Protein AF-A0A5K0VCK0-F1 (afdb_monomer_lite)

Organism: NCBI:txid210225

Structure (mmCIF, N/CA/C/O backbone):
data_AF-A0A5K0VCK0-F1
#
_entry.id   AF-A0A5K0VCK0-F1
#
loop_
_atom_site.group_PDB
_atom_site.id
_atom_site.type_symbol
_atom_site.label_atom_id
_atom_site.label_alt_id
_atom_site.label_comp_id
_atom_site.label_asym_id
_atom_site.label_entity_id
_atom_site.label_seq_id
_atom_site.pdbx_PDB_ins_code
_atom_site.Cartn_x
_atom_site.Cartn_y
_atom_site.Cartn_z
_atom_site.occupancy
_atom_site.B_iso_or_equiv
_atom_site.auth_seq_id
_atom_site.auth_comp_id
_atom_site.auth_asym_id
_atom_site.auth_atom_id
_atom_site.pdbx_PDB_model_num
ATOM 1 N N . GLY A 1 1 ? -3.855 19.695 -3.232 1.00 53.31 1 GLY A N 1
ATOM 2 C CA . GLY A 1 1 ? -4.162 18.395 -2.597 1.00 53.31 1 GLY A CA 1
ATOM 3 C C . GLY A 1 1 ? -4.472 18.592 -1.127 1.00 53.31 1 GLY A C 1
ATOM 4 O O . GLY A 1 1 ? -4.096 19.605 -0.557 1.00 53.31 1 GLY A O 1
ATOM 5 N N . MET A 1 2 ? -5.214 17.674 -0.514 1.00 53.69 2 MET A N 1
ATOM 6 C CA . MET A 1 2 ? -5.664 17.764 0.888 1.00 53.69 2 MET A CA 1
ATOM 7 C C . MET A 1 2 ? -4.501 17.505 1.872 1.00 53.69 2 MET A C 1
ATOM 9 O O . MET A 1 2 ? -4.470 16.489 2.569 1.00 53.69 2 MET A O 1
ATOM 13 N N . HIS A 1 3 ? -3.468 18.349 1.797 1.00 58.41 3 HIS A N 1
ATOM 14 C CA . HIS A 1 3 ? -2.076 18.049 2.127 1.00 58.41 3 HIS A CA 1
ATOM 15 C C . HIS A 1 3 ? -1.772 18.148 3.628 1.00 58.41 3 HIS A C 1
ATOM 17 O O . HIS A 1 3 ? -1.544 19.231 4.152 1.00 58.41 3 HIS A O 1
ATOM 23 N N . GLY A 1 4 ? -1.685 17.001 4.298 1.00 66.81 4 GLY A N 1
ATOM 24 C CA . GLY A 1 4 ? -1.017 16.881 5.598 1.00 66.81 4 GLY A CA 1
ATOM 25 C C . GLY A 1 4 ? -1.279 15.535 6.260 1.00 66.81 4 GLY A C 1
ATOM 26 O O . GLY A 1 4 ? -0.357 14.874 6.734 1.00 66.81 4 GLY A O 1
ATOM 27 N N . LEU A 1 5 ? -2.532 15.086 6.208 1.00 79.75 5 LEU A N 1
ATOM 28 C CA . LEU A 1 5 ? -2.945 13.831 6.827 1.00 79.75 5 LEU A CA 1
ATOM 29 C C . LEU A 1 5 ? -2.313 12.626 6.120 1.00 79.75 5 LEU A C 1
ATOM 31 O O . LEU A 1 5 ? -2.296 12.531 4.890 1.00 79.75 5 LEU A O 1
ATOM 35 N N . GLY A 1 6 ? -1.744 11.736 6.932 1.00 86.94 6 GLY A N 1
ATOM 36 C CA . GLY A 1 6 ? -1.028 10.535 6.507 1.00 86.94 6 GLY A CA 1
ATOM 37 C C . GLY A 1 6 ? 0.424 10.740 6.069 1.00 86.94 6 GLY A C 1
ATOM 38 O O . GLY A 1 6 ? 1.163 9.760 5.982 1.00 86.94 6 GLY A O 1
ATOM 39 N N . GLY A 1 7 ? 0.881 11.971 5.812 1.00 90.94 7 GLY A N 1
ATOM 40 C CA . GLY A 1 7 ? 2.262 12.240 5.391 1.00 90.94 7 GLY A CA 1
ATOM 41 C C . GLY A 1 7 ? 2.690 11.396 4.178 1.00 90.94 7 GLY A C 1
ATOM 42 O O . GLY A 1 7 ? 2.225 11.614 3.059 1.00 90.94 7 GLY A O 1
ATOM 43 N N . ARG A 1 8 ? 3.566 10.405 4.403 1.00 93.56 8 ARG A N 1
ATOM 44 C CA . ARG A 1 8 ? 4.073 9.474 3.370 1.00 93.56 8 ARG A CA 1
ATOM 45 C C . ARG A 1 8 ? 3.081 8.373 2.956 1.00 93.56 8 ARG A C 1
ATOM 47 O O . ARG A 1 8 ? 3.368 7.637 2.021 1.00 93.56 8 ARG A O 1
ATOM 54 N N . LEU A 1 9 ? 1.912 8.297 3.591 1.00 93.88 9 LEU A N 1
ATOM 55 C CA . LEU A 1 9 ? 0.775 7.466 3.166 1.00 93.88 9 LEU A CA 1
ATOM 56 C C . LEU A 1 9 ? -0.191 8.222 2.233 1.00 93.88 9 LEU A C 1
ATOM 58 O O . LEU A 1 9 ? -1.307 7.779 1.990 1.00 93.88 9 LEU A O 1
ATOM 62 N N . GLY A 1 10 ? 0.186 9.401 1.732 1.00 91.75 10 GLY A N 1
ATOM 63 C CA . GLY A 1 10 ? -0.678 10.178 0.849 1.00 91.75 10 GLY A CA 1
ATOM 64 C C . GLY A 1 10 ? -0.807 9.583 -0.558 1.00 91.75 10 GLY A C 1
ATOM 65 O O . GLY A 1 10 ? 0.167 9.558 -1.312 1.00 91.75 10 GLY A O 1
ATOM 66 N N . THR A 1 11 ? -2.034 9.247 -0.948 1.00 92.00 11 THR A N 1
ATOM 67 C CA . THR A 1 11 ? -2.423 8.907 -2.325 1.00 92.00 11 THR A CA 1
ATOM 68 C C . THR A 1 11 ? -2.545 10.167 -3.185 1.00 92.00 11 THR A C 1
ATOM 70 O O . THR A 1 11 ? -2.967 11.230 -2.711 1.00 92.00 11 THR A O 1
ATOM 73 N N . ARG A 1 12 ? -2.118 10.085 -4.446 1.00 89.44 12 ARG A N 1
ATOM 74 C CA . ARG A 1 12 ? -2.238 11.158 -5.440 1.00 89.44 12 ARG A CA 1
ATOM 75 C C . ARG A 1 12 ? -3.223 10.744 -6.524 1.00 89.44 12 ARG A C 1
ATOM 77 O O . ARG A 1 12 ? -3.183 9.608 -6.982 1.00 89.44 12 ARG A O 1
ATOM 84 N N . THR A 1 13 ? -4.038 11.700 -6.946 1.00 88.75 13 THR A N 1
ATOM 85 C CA . THR A 1 13 ? -4.972 11.577 -8.066 1.00 88.75 13 THR A CA 1
ATOM 86 C C . THR A 1 13 ? -4.642 12.675 -9.068 1.00 88.75 13 THR A C 1
ATOM 88 O O . THR A 1 13 ? -4.319 13.793 -8.661 1.00 88.75 13 THR A O 1
ATOM 91 N N . ILE A 1 14 ? -4.657 12.355 -10.359 1.00 87.19 14 ILE A N 1
ATOM 92 C CA . ILE A 1 14 ? -4.501 13.346 -11.429 1.00 87.19 14 ILE A CA 1
ATOM 93 C C . ILE A 1 14 ? -5.897 13.691 -11.926 1.00 87.19 14 ILE A C 1
ATOM 95 O O . ILE A 1 14 ? -6.483 12.894 -12.623 1.00 87.19 14 ILE A O 1
ATOM 99 N N . ASP A 1 15 ? -6.446 14.862 -11.620 1.00 82.56 15 ASP A N 1
ATOM 100 C CA . ASP A 1 15 ? -7.870 15.131 -11.904 1.00 82.56 15 ASP A CA 1
ATOM 101 C C . ASP A 1 15 ? -8.255 15.031 -13.396 1.00 82.56 15 ASP A C 1
ATOM 103 O O . ASP A 1 15 ? -9.398 14.729 -13.731 1.00 82.56 15 ASP A O 1
ATOM 107 N N . SER A 1 16 ? -7.304 15.249 -14.310 1.00 88.19 16 SER A N 1
ATOM 108 C CA . SER A 1 16 ? -7.529 15.167 -15.758 1.00 88.19 16 SER A CA 1
ATOM 109 C C . SER A 1 16 ? -7.543 13.741 -16.327 1.00 88.19 16 SER A C 1
ATOM 111 O O . SER A 1 16 ? -7.879 13.569 -17.498 1.00 88.19 16 SER A O 1
ATOM 113 N N . GLN A 1 17 ? -7.166 12.721 -15.547 1.00 84.50 17 GLN A N 1
ATOM 114 C CA . GLN A 1 17 ? -7.112 11.316 -15.971 1.00 84.50 17 GLN A CA 1
ATOM 115 C C . GLN A 1 17 ? -7.527 10.400 -14.810 1.00 84.50 17 GLN A C 1
ATOM 117 O O . GLN A 1 17 ? -7.260 10.713 -13.663 1.00 84.50 17 GLN A O 1
ATOM 122 N N . PRO A 1 18 ? -8.112 9.214 -15.022 1.00 85.75 18 PRO A N 1
ATOM 123 C CA . PRO A 1 18 ? -8.461 8.317 -13.914 1.00 85.75 18 PRO A CA 1
ATOM 124 C C . PRO A 1 18 ? -7.224 7.593 -13.331 1.00 85.75 18 PRO A C 1
ATOM 126 O O . PRO A 1 18 ? -7.234 6.380 -13.140 1.00 85.75 18 PRO A O 1
ATOM 129 N N . LEU A 1 19 ? -6.129 8.318 -13.081 1.00 88.50 19 LEU A N 1
ATOM 130 C CA . LEU A 1 19 ? -4.879 7.805 -12.536 1.00 88.50 19 LEU A CA 1
ATOM 131 C C . LEU A 1 19 ? -4.782 8.114 -11.045 1.00 88.50 19 LEU A C 1
ATOM 133 O O . LEU A 1 19 ? -4.876 9.269 -10.620 1.00 88.50 19 LEU A O 1
ATOM 137 N N . VAL A 1 20 ? -4.534 7.062 -10.270 1.00 89.50 20 VAL A N 1
ATOM 138 C CA . VAL A 1 20 ? -4.364 7.105 -8.818 1.00 89.50 20 VAL A CA 1
ATOM 139 C C . VAL A 1 20 ? -3.093 6.345 -8.458 1.00 89.50 20 VAL A C 1
ATOM 141 O O . VAL A 1 20 ? -2.885 5.234 -8.943 1.00 89.50 20 VAL A O 1
ATOM 144 N N . PHE A 1 21 ? -2.228 6.934 -7.634 1.00 90.31 21 PHE A N 1
ATOM 145 C CA . PHE A 1 21 ? -0.962 6.308 -7.255 1.00 90.31 21 PHE A CA 1
ATOM 146 C C . PHE A 1 21 ? -0.471 6.707 -5.861 1.00 90.31 21 PHE A C 1
ATOM 148 O O . PHE A 1 21 ? -0.565 7.861 -5.429 1.00 90.31 21 PHE A O 1
ATOM 155 N N . ASP A 1 22 ? 0.137 5.736 -5.181 1.00 93.75 22 ASP A N 1
ATOM 156 C CA . ASP A 1 22 ? 0.864 5.914 -3.927 1.00 93.75 22 ASP A CA 1
ATOM 157 C C . ASP A 1 22 ? 2.363 6.037 -4.223 1.00 93.75 22 ASP A C 1
ATOM 159 O O . ASP A 1 22 ? 3.074 5.057 -4.428 1.00 93.75 22 ASP A O 1
ATOM 163 N N . HIS A 1 23 ? 2.843 7.277 -4.299 1.00 90.44 23 HIS A N 1
ATOM 164 C CA . HIS A 1 23 ? 4.215 7.587 -4.722 1.00 90.44 23 HIS A CA 1
ATOM 165 C C . HIS A 1 23 ? 5.280 7.434 -3.625 1.00 90.44 23 HIS A C 1
ATOM 167 O O . HIS A 1 23 ? 6.464 7.392 -3.942 1.00 90.44 23 HIS A O 1
ATOM 173 N N . ALA A 1 24 ? 4.884 7.416 -2.349 1.00 93.00 24 ALA A N 1
ATOM 174 C CA . ALA A 1 24 ? 5.813 7.368 -1.222 1.00 93.00 24 ALA A CA 1
ATOM 175 C C . ALA A 1 24 ? 5.853 5.964 -0.602 1.00 93.00 24 ALA A C 1
ATOM 177 O O . ALA A 1 24 ? 6.739 5.177 -0.921 1.00 93.00 24 ALA A O 1
ATOM 178 N N . ALA A 1 25 ? 4.895 5.617 0.259 1.00 95.06 25 ALA A N 1
ATOM 179 C CA . ALA A 1 25 ? 4.757 4.247 0.743 1.00 95.06 25 ALA A CA 1
ATOM 180 C C . ALA A 1 25 ? 4.020 3.390 -0.297 1.00 95.06 25 ALA A C 1
ATOM 182 O O . ALA A 1 25 ? 2.800 3.457 -0.407 1.00 95.06 25 ALA A O 1
ATOM 183 N N . GLN A 1 26 ? 4.763 2.595 -1.068 1.00 93.69 26 GLN A N 1
ATOM 184 C CA . GLN A 1 26 ? 4.183 1.751 -2.122 1.00 93.69 26 GLN A CA 1
ATOM 185 C C . GLN A 1 26 ? 3.507 0.490 -1.563 1.00 93.69 26 GLN A C 1
ATOM 187 O O . GLN A 1 26 ? 2.509 0.025 -2.101 1.00 93.69 26 GLN A O 1
ATOM 192 N N . PHE A 1 27 ? 4.056 -0.058 -0.480 1.00 96.06 27 PHE A N 1
ATOM 193 C CA . PHE A 1 27 ? 3.507 -1.157 0.310 1.00 96.06 27 PHE A CA 1
ATOM 194 C C . PHE A 1 27 ? 4.135 -1.116 1.708 1.00 96.06 27 PHE A C 1
ATOM 196 O O . PHE A 1 27 ? 5.092 -0.374 1.948 1.00 96.06 27 PHE A O 1
ATOM 203 N N . PHE A 1 28 ? 3.638 -1.941 2.623 1.00 97.06 28 PHE A N 1
ATOM 204 C CA . PHE A 1 28 ? 4.289 -2.188 3.909 1.00 97.06 28 PHE A CA 1
ATOM 205 C C . PHE A 1 28 ? 4.226 -3.671 4.290 1.00 97.06 28 PHE A C 1
ATOM 207 O O . PHE A 1 28 ? 3.486 -4.452 3.698 1.00 97.06 28 PHE A O 1
ATOM 214 N N . THR A 1 29 ? 5.023 -4.065 5.278 1.00 97.06 29 THR A N 1
ATOM 215 C CA . THR A 1 29 ? 5.082 -5.430 5.823 1.00 97.06 29 THR A CA 1
ATOM 216 C C . THR A 1 29 ? 4.811 -5.392 7.324 1.00 97.06 29 THR A C 1
ATOM 218 O O . THR A 1 29 ? 5.101 -4.381 7.963 1.00 97.06 29 T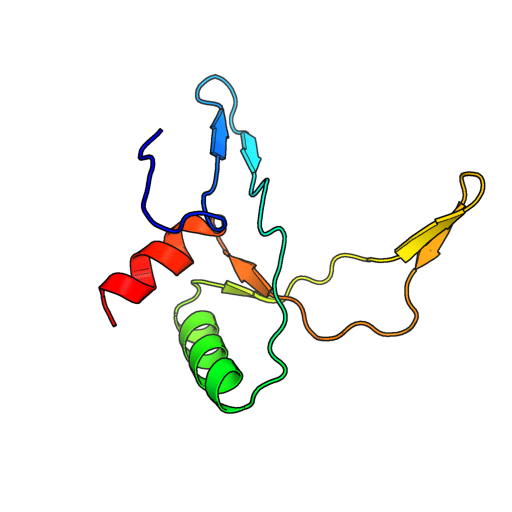HR A O 1
ATOM 221 N N . ALA A 1 30 ? 4.327 -6.489 7.907 1.00 97.38 30 ALA A N 1
ATOM 222 C CA . ALA A 1 30 ? 4.044 -6.576 9.342 1.00 97.38 30 ALA A CA 1
ATOM 223 C C . ALA A 1 30 ? 4.826 -7.719 10.008 1.00 97.38 30 ALA A C 1
ATOM 225 O O . ALA A 1 30 ? 4.416 -8.883 9.967 1.00 97.38 30 ALA A O 1
ATOM 226 N N . SER A 1 31 ? 5.971 -7.391 10.609 1.00 96.56 31 SER A N 1
ATOM 227 C CA . SER A 1 31 ? 6.822 -8.343 11.340 1.00 96.56 31 SER A CA 1
ATOM 228 C C . SER A 1 31 ? 6.578 -8.343 12.852 1.00 96.56 31 SER A C 1
ATOM 230 O O . SER A 1 31 ? 6.694 -9.398 13.469 1.00 96.56 31 SER A O 1
ATOM 232 N N . ASP A 1 32 ? 6.220 -7.197 13.441 1.00 98.06 32 ASP A N 1
ATOM 233 C CA . ASP A 1 32 ? 5.880 -7.087 14.865 1.00 98.06 32 ASP A CA 1
ATOM 234 C C . ASP A 1 32 ? 4.474 -7.667 15.127 1.00 98.06 32 ASP A C 1
ATOM 236 O O . ASP A 1 32 ? 3.528 -7.253 14.447 1.00 98.06 32 ASP A O 1
ATOM 240 N N . PRO A 1 33 ? 4.304 -8.592 16.093 1.00 97.25 33 PRO A N 1
ATOM 241 C CA . PRO A 1 33 ? 3.003 -9.193 16.392 1.00 97.25 33 PRO A CA 1
ATOM 242 C C . PRO A 1 33 ? 1.914 -8.176 16.750 1.00 97.25 33 PRO A C 1
ATOM 244 O O . PRO A 1 33 ? 0.790 -8.305 16.279 1.00 97.25 33 PRO A O 1
ATOM 247 N N . ARG A 1 34 ? 2.252 -7.115 17.495 1.00 97.75 34 ARG A N 1
ATOM 248 C CA . ARG A 1 34 ? 1.291 -6.075 17.903 1.00 97.75 34 ARG A CA 1
ATOM 249 C C . ARG A 1 34 ? 0.818 -5.265 16.702 1.00 97.75 34 ARG A C 1
ATOM 251 O O . ARG A 1 34 ? -0.331 -4.852 16.628 1.00 97.75 34 ARG A O 1
ATOM 258 N N . PHE A 1 35 ? 1.711 -5.029 15.739 1.00 97.19 35 PHE A N 1
ATOM 259 C CA . PHE A 1 35 ? 1.333 -4.364 14.495 1.00 97.19 35 PHE A CA 1
ATOM 260 C C . PHE A 1 35 ? 0.508 -5.286 13.593 1.00 97.19 35 PHE A C 1
ATOM 262 O O . PHE A 1 35 ? -0.380 -4.810 12.895 1.00 97.19 35 PHE A O 1
ATOM 269 N N . ARG A 1 36 ? 0.761 -6.600 13.626 1.00 97.69 36 ARG A N 1
ATOM 270 C CA . ARG A 1 36 ? -0.033 -7.576 12.874 1.00 97.69 36 ARG A CA 1
ATOM 271 C C . ARG A 1 36 ? -1.491 -7.597 13.329 1.00 97.69 36 ARG A C 1
ATOM 273 O O . ARG A 1 36 ? -2.353 -7.555 12.467 1.00 97.69 36 ARG A O 1
ATOM 280 N N . GLU A 1 37 ? -1.757 -7.517 14.631 1.00 97.62 37 GLU A N 1
ATOM 281 C CA . GLU A 1 37 ? -3.128 -7.400 15.159 1.00 97.62 37 GLU A CA 1
ATOM 282 C C . GLU A 1 37 ? -3.876 -6.179 14.587 1.00 97.62 37 GLU A C 1
ATOM 284 O O . GLU A 1 37 ? -5.049 -6.271 14.223 1.00 97.62 37 GLU A O 1
ATOM 289 N N . LEU A 1 38 ? -3.194 -5.036 14.435 1.00 97.19 38 LEU A N 1
ATOM 290 C CA . LEU A 1 38 ? -3.782 -3.858 13.783 1.00 97.19 38 LEU A CA 1
ATOM 291 C C . LEU A 1 38 ? -4.064 -4.111 12.299 1.00 97.19 38 LEU A C 1
ATOM 293 O O . LEU A 1 38 ? -5.117 -3.720 11.795 1.00 97.19 38 LEU A O 1
ATOM 297 N N . VAL A 1 39 ? -3.130 -4.765 11.604 1.00 97.88 39 VAL A N 1
ATOM 298 C CA . VAL A 1 39 ? -3.273 -5.112 10.185 1.00 97.88 39 VAL A CA 1
ATOM 299 C C . VAL A 1 39 ? -4.431 -6.074 9.965 1.00 97.88 39 VAL A C 1
ATOM 301 O O . VAL A 1 39 ? -5.196 -5.855 9.032 1.00 97.88 39 VAL A O 1
ATOM 304 N N . ASP A 1 40 ? -4.610 -7.065 10.834 1.00 97.81 40 ASP A N 1
ATOM 305 C CA . ASP A 1 40 ? -5.729 -8.007 10.777 1.00 97.81 40 ASP A CA 1
ATOM 306 C C . ASP A 1 40 ? -7.065 -7.254 10.877 1.00 97.81 40 ASP A C 1
ATOM 308 O O . ASP A 1 40 ? -7.930 -7.396 10.011 1.00 97.81 40 ASP A O 1
ATOM 312 N N . GLY A 1 41 ? -7.186 -6.319 11.826 1.00 97.31 41 GLY A N 1
ATOM 313 C CA . GLY A 1 41 ? -8.362 -5.449 11.921 1.00 97.31 41 GLY A CA 1
ATOM 314 C C . GLY A 1 41 ? -8.569 -4.544 10.695 1.00 97.31 41 GLY A C 1
ATOM 315 O O . GLY A 1 41 ? -9.703 -4.225 10.330 1.00 97.31 41 GLY A O 1
ATOM 316 N N . TRP A 1 42 ? -7.498 -4.112 10.022 1.00 98.00 42 TRP A N 1
ATOM 317 C CA . TRP A 1 42 ? -7.599 -3.346 8.774 1.00 98.00 42 TRP A CA 1
ATOM 318 C C . TRP A 1 42 ? -7.967 -4.212 7.564 1.00 98.00 42 TRP A C 1
ATOM 320 O O . TRP A 1 42 ? -8.655 -3.715 6.669 1.00 98.00 42 TRP A O 1
ATOM 330 N N . LEU A 1 43 ? -7.538 -5.476 7.530 1.00 98.19 43 LEU A N 1
ATOM 331 C CA . LEU A 1 43 ? -7.922 -6.458 6.513 1.00 98.19 43 LEU A CA 1
ATOM 332 C C . LEU A 1 43 ? -9.418 -6.767 6.612 1.00 98.19 43 LEU A C 1
ATOM 334 O O . LEU A 1 43 ? -10.124 -6.681 5.609 1.00 98.19 43 LEU A O 1
ATOM 338 N N . GLU A 1 44 ? -9.922 -7.028 7.821 1.00 97.75 44 GLU A N 1
ATOM 339 C CA . GLU A 1 44 ? -11.352 -7.261 8.075 1.00 97.75 44 GLU A CA 1
ATOM 340 C C . GLU A 1 44 ? -12.216 -6.077 7.621 1.00 97.75 44 GLU A C 1
ATOM 342 O O . GLU A 1 44 ? -13.262 -6.252 6.995 1.00 97.75 44 GLU A O 1
ATOM 347 N N . LYS A 1 45 ? -11.744 -4.850 7.865 1.00 97.00 45 LYS A N 1
ATOM 348 C CA . LYS A 1 45 ? -12.410 -3.608 7.439 1.00 97.00 45 LYS A CA 1
ATOM 349 C C . LYS A 1 45 ? -12.198 -3.267 5.960 1.00 97.00 45 LYS A C 1
ATOM 351 O O . LYS A 1 45 ? -12.673 -2.225 5.515 1.00 97.00 45 LYS A O 1
ATOM 3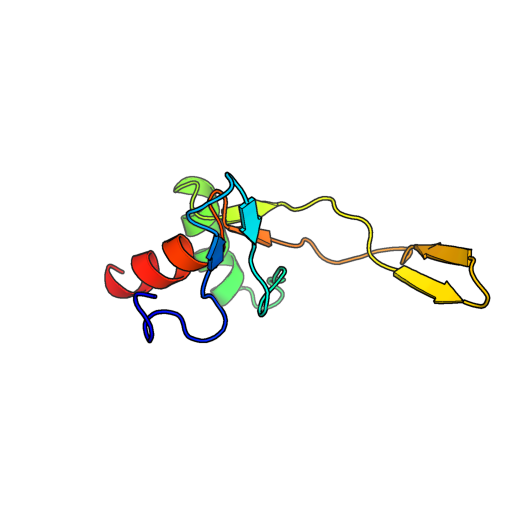56 N N . SER A 1 46 ? -11.482 -4.099 5.198 1.00 97.81 46 SER A N 1
ATOM 357 C CA . SER A 1 46 ? -11.132 -3.847 3.790 1.00 97.81 46 SER A CA 1
ATOM 358 C C . SER A 1 46 ? -10.415 -2.506 3.556 1.00 97.81 46 SER A C 1
ATOM 360 O O . SER A 1 46 ? -10.549 -1.888 2.501 1.00 97.81 46 SER A O 1
ATOM 362 N N . LEU A 1 47 ? -9.640 -2.036 4.537 1.00 97.62 47 LEU A N 1
ATOM 363 C CA . LEU A 1 47 ? -8.810 -0.832 4.406 1.00 97.62 47 LEU A CA 1
ATOM 364 C C . LEU A 1 47 ? -7.501 -1.144 3.679 1.00 97.62 47 LEU A C 1
ATOM 366 O O . LEU A 1 47 ? -7.011 -0.343 2.879 1.00 97.62 47 LEU A O 1
ATOM 370 N N . VAL A 1 48 ? -6.956 -2.332 3.935 1.00 98.38 48 VAL A N 1
ATOM 371 C CA . VAL A 1 48 ? -5.771 -2.875 3.268 1.00 98.38 48 VAL A CA 1
ATOM 372 C C . VAL A 1 48 ? -6.076 -4.251 2.691 1.00 98.38 48 VAL A C 1
ATOM 374 O O . VAL A 1 48 ? -7.074 -4.879 3.034 1.00 98.38 48 VAL A O 1
ATOM 377 N N . ARG A 1 49 ? -5.208 -4.719 1.800 1.00 98.25 49 ARG A N 1
ATOM 378 C CA . ARG A 1 49 ? -5.230 -6.067 1.230 1.00 98.25 49 ARG A CA 1
ATOM 379 C C . ARG A 1 49 ? -3.814 -6.572 1.021 1.00 98.25 49 ARG A C 1
ATOM 381 O O . ARG A 1 49 ? -2.893 -5.771 0.844 1.00 98.25 49 ARG A O 1
ATOM 388 N N . GLU A 1 50 ? -3.651 -7.889 0.971 1.00 97.81 50 GLU A N 1
ATOM 389 C CA . GLU A 1 50 ? -2.393 -8.482 0.528 1.00 97.81 50 GLU A CA 1
ATOM 390 C C . GLU A 1 50 ? -2.075 -8.092 -0.923 1.00 97.81 50 GLU A C 1
ATOM 392 O O . GLU A 1 50 ? -2.947 -8.003 -1.798 1.00 97.81 50 GLU A O 1
ATOM 397 N N . TRP A 1 51 ? -0.792 -7.853 -1.177 1.00 96.44 51 TRP A N 1
ATOM 398 C CA . TRP A 1 51 ? -0.260 -7.510 -2.482 1.00 96.44 51 TRP A CA 1
ATOM 399 C C . TRP A 1 51 ? 0.764 -8.541 -2.948 1.00 96.44 51 TRP A C 1
ATOM 401 O O . TRP A 1 51 ? 1.875 -8.647 -2.425 1.00 96.44 51 TRP A O 1
ATOM 411 N N . ASN A 1 52 ? 0.387 -9.254 -4.008 1.00 92.25 52 ASN A N 1
ATOM 412 C CA . ASN A 1 52 ? 1.162 -10.336 -4.618 1.00 92.25 52 ASN A CA 1
ATOM 413 C C . ASN A 1 52 ? 2.104 -9.855 -5.737 1.00 92.25 52 ASN A C 1
ATOM 415 O O . ASN A 1 52 ? 2.464 -10.625 -6.623 1.00 92.25 52 ASN A O 1
ATOM 419 N N . GLY A 1 53 ? 2.484 -8.574 -5.731 1.00 90.94 53 GLY A N 1
ATOM 420 C CA . GLY A 1 53 ? 3.448 -8.048 -6.694 1.00 90.94 53 GLY A CA 1
ATOM 421 C C . GLY A 1 53 ? 4.838 -8.653 -6.504 1.00 90.94 53 GLY A C 1
ATOM 422 O O . GLY A 1 53 ? 5.302 -8.832 -5.372 1.00 90.94 53 GLY A O 1
ATOM 423 N N . GLN A 1 54 ? 5.505 -8.949 -7.622 1.00 92.56 54 GLN A N 1
ATOM 424 C CA . GLN A 1 54 ? 6.890 -9.409 -7.617 1.00 92.56 54 GLN A CA 1
ATOM 425 C C . GLN A 1 54 ? 7.826 -8.246 -7.289 1.00 92.56 54 GLN A C 1
ATOM 427 O O . GLN A 1 54 ? 7.697 -7.152 -7.835 1.00 92.56 54 GLN A O 1
ATOM 432 N N . ILE A 1 55 ? 8.787 -8.509 -6.410 1.00 92.94 55 ILE A N 1
ATOM 433 C CA . ILE A 1 55 ? 9.893 -7.604 -6.099 1.00 92.94 55 ILE A CA 1
ATOM 434 C C . ILE A 1 55 ? 11.178 -8.362 -6.391 1.00 92.94 55 ILE A C 1
ATOM 436 O O . ILE A 1 55 ? 11.246 -9.574 -6.179 1.00 92.94 55 ILE A O 1
ATOM 440 N N . GLY A 1 56 ? 12.172 -7.656 -6.901 1.00 94.38 56 GLY A N 1
ATOM 441 C CA . GLY A 1 56 ? 13.449 -8.228 -7.264 1.00 94.38 56 GLY A CA 1
ATOM 442 C C . GLY A 1 56 ? 14.434 -7.153 -7.677 1.00 94.38 56 GLY A C 1
ATOM 443 O O . GLY A 1 56 ? 14.145 -5.957 -7.599 1.00 94.38 56 GLY A O 1
ATOM 444 N N . GLU A 1 57 ? 15.580 -7.605 -8.152 1.00 96.25 57 GLU A N 1
ATOM 445 C CA . GLU A 1 57 ? 16.662 -6.754 -8.626 1.00 96.25 57 GLU A CA 1
ATOM 446 C C . GLU A 1 57 ? 16.667 -6.695 -10.148 1.00 96.25 57 GLU A C 1
ATOM 448 O O . GLU A 1 57 ? 16.260 -7.635 -10.833 1.00 96.25 57 GLU A O 1
ATOM 453 N N . LEU A 1 58 ? 17.111 -5.561 -10.683 1.00 97.25 58 LEU A N 1
ATOM 454 C CA . LEU A 1 58 ? 17.347 -5.394 -12.109 1.00 97.25 58 LEU A CA 1
ATOM 455 C C . LEU A 1 58 ? 18.856 -5.355 -12.340 1.00 97.25 58 LEU A C 1
ATOM 457 O O . LEU A 1 58 ? 19.505 -4.354 -12.048 1.00 97.25 58 LEU A O 1
ATOM 461 N N . GLU A 1 59 ? 19.403 -6.430 -12.900 1.00 96.50 59 GLU A N 1
ATOM 462 C CA . GLU A 1 59 ? 20.829 -6.563 -13.194 1.00 96.50 59 GLU A CA 1
ATOM 463 C C . GLU A 1 59 ? 21.045 -6.685 -14.700 1.00 96.50 59 GLU A C 1
ATOM 465 O O . GLU A 1 59 ? 20.518 -7.597 -15.338 1.00 96.50 59 GLU A O 1
ATOM 470 N N . ALA A 1 60 ? 21.814 -5.761 -15.286 1.00 95.75 60 ALA A N 1
ATOM 471 C CA . ALA A 1 60 ? 22.146 -5.761 -16.717 1.00 95.75 60 ALA A CA 1
ATOM 472 C C . ALA A 1 60 ? 20.921 -5.954 -17.647 1.00 95.75 60 ALA A C 1
ATOM 474 O O . ALA A 1 60 ? 20.983 -6.664 -18.647 1.00 95.75 60 ALA A O 1
ATOM 475 N N . GLY A 1 61 ? 19.784 -5.337 -17.299 1.00 96.06 61 GLY A N 1
ATOM 476 C CA . GLY A 1 61 ? 18.533 -5.432 -18.063 1.00 96.06 61 GLY A CA 1
ATOM 477 C C . GLY A 1 61 ? 17.701 -6.693 -17.800 1.00 96.06 61 GLY A C 1
ATOM 478 O O . GLY A 1 61 ? 16.636 -6.847 -18.393 1.00 96.06 61 GLY A O 1
ATOM 479 N N . ARG A 1 62 ? 18.137 -7.578 -16.897 1.00 97.25 62 ARG A N 1
ATOM 480 C CA . ARG A 1 62 ? 17.401 -8.775 -16.484 1.00 97.25 62 ARG A CA 1
ATOM 481 C C . ARG A 1 62 ? 16.807 -8.594 -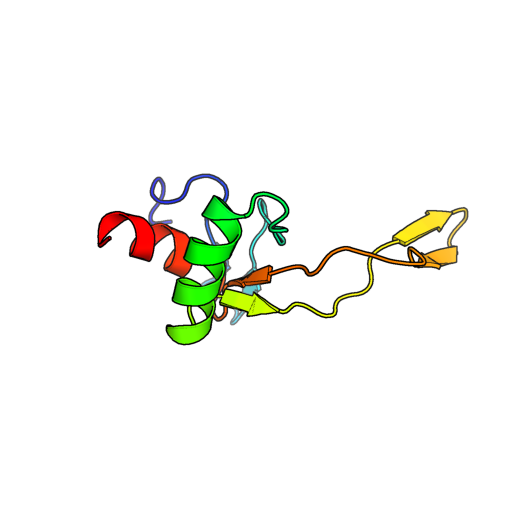15.091 1.00 97.25 62 ARG A C 1
ATOM 483 O O . ARG A 1 62 ? 17.522 -8.282 -14.145 1.00 97.25 62 ARG A O 1
ATOM 490 N N . PHE A 1 63 ? 15.504 -8.834 -14.963 1.00 97.06 63 PHE A N 1
ATOM 491 C CA . PHE A 1 63 ? 14.827 -8.871 -13.668 1.00 97.06 63 PHE A CA 1
ATOM 492 C C . PHE A 1 63 ? 15.058 -10.218 -12.973 1.00 97.06 63 PHE A C 1
ATOM 494 O O . PHE A 1 63 ? 14.836 -11.275 -13.570 1.00 97.06 63 PHE A O 1
ATOM 501 N N . ILE A 1 64 ? 15.486 -10.176 -11.715 1.00 96.81 64 ILE A N 1
ATOM 502 C CA . ILE A 1 64 ? 15.738 -11.336 -10.863 1.00 96.81 64 ILE A CA 1
ATOM 503 C C . ILE A 1 64 ? 14.807 -11.222 -9.648 1.00 96.81 64 ILE A C 1
ATOM 505 O O . ILE A 1 64 ? 15.056 -10.386 -8.779 1.00 96.81 64 ILE A O 1
ATOM 509 N N . PRO A 1 65 ? 13.718 -12.012 -9.570 1.00 95.31 65 PRO A N 1
ATOM 510 C CA . PRO A 1 65 ? 12.779 -11.929 -8.456 1.00 95.31 65 PRO A CA 1
ATOM 511 C C . PRO A 1 65 ? 13.423 -12.407 -7.152 1.00 95.31 65 PRO A C 1
ATOM 513 O O . PRO A 1 65 ? 14.191 -13.370 -7.142 1.00 95.31 65 PRO A O 1
ATOM 516 N N . TYR A 1 66 ? 13.051 -11.786 -6.034 1.00 93.75 66 TYR A N 1
ATOM 517 C CA . TYR A 1 66 ? 13.440 -12.282 -4.721 1.00 93.75 66 TYR A CA 1
ATOM 518 C C . TYR A 1 66 ? 12.782 -13.642 -4.435 1.00 93.75 66 TYR A C 1
ATOM 520 O O . TYR A 1 66 ? 11.580 -13.797 -4.664 1.00 93.75 66 TYR A O 1
ATOM 528 N N . PRO A 1 67 ? 13.537 -14.629 -3.913 1.00 84.69 67 PRO A N 1
ATOM 529 C CA . PRO A 1 67 ? 13.065 -16.009 -3.775 1.00 84.69 67 PRO A CA 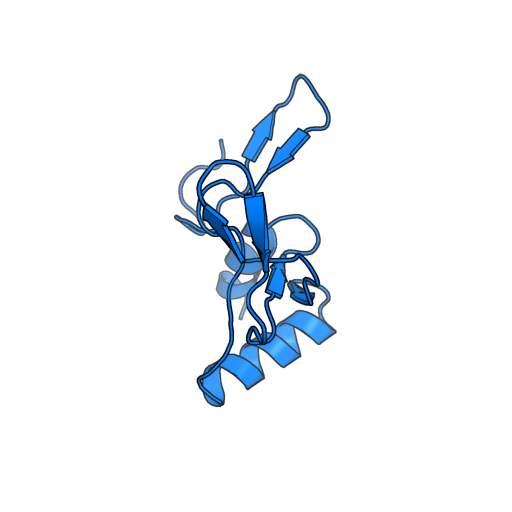1
ATOM 530 C C . PRO A 1 67 ? 11.968 -16.173 -2.716 1.00 84.69 67 PRO A C 1
ATOM 532 O O . PRO A 1 67 ? 11.086 -17.014 -2.864 1.00 84.69 67 PRO A O 1
ATOM 535 N N . SER A 1 68 ? 11.989 -15.354 -1.662 1.00 83.38 68 SER A N 1
ATOM 536 C CA . SER A 1 68 ? 10.889 -15.236 -0.707 1.00 83.38 68 SER A CA 1
ATOM 537 C C . SER A 1 68 ? 10.775 -13.791 -0.257 1.00 83.38 68 SER A C 1
ATOM 539 O O . SER A 1 68 ? 11.781 -13.174 0.096 1.00 83.38 68 SER A O 1
ATOM 541 N N . THR A 1 69 ? 9.558 -13.267 -0.213 1.00 83.44 69 THR A N 1
ATOM 542 C CA . THR A 1 69 ? 9.294 -11.954 0.376 1.00 83.44 69 THR A CA 1
ATOM 543 C C . THR A 1 69 ? 8.267 -12.103 1.487 1.00 83.44 69 THR A C 1
ATOM 545 O O . THR A 1 69 ? 7.340 -12.897 1.312 1.00 83.44 69 THR A O 1
ATOM 548 N N . PRO A 1 70 ? 8.373 -11.341 2.588 1.00 91.62 70 PRO A N 1
ATOM 549 C CA . PRO A 1 70 ? 7.299 -11.269 3.571 1.00 91.62 70 PRO A CA 1
ATOM 550 C C . PRO A 1 70 ? 5.977 -10.859 2.905 1.00 91.62 70 PRO A C 1
ATOM 552 O O . PRO A 1 70 ? 5.970 -10.272 1.815 1.00 91.62 70 PRO A O 1
ATOM 555 N N . VAL A 1 71 ? 4.860 -11.146 3.577 1.00 95.69 71 VAL A N 1
ATOM 556 C CA . VAL A 1 71 ? 3.543 -10.655 3.150 1.00 95.69 71 VAL A CA 1
ATOM 557 C C . VAL A 1 71 ? 3.585 -9.130 3.094 1.00 95.69 71 VAL A C 1
ATOM 559 O O . VAL A 1 71 ? 4.095 -8.468 4.005 1.00 95.69 71 VAL A O 1
ATOM 562 N N . LYS A 1 72 ? 3.085 -8.586 1.986 1.00 96.81 72 LYS A N 1
ATOM 563 C CA . LYS A 1 72 ? 3.052 -7.152 1.709 1.00 96.81 72 LYS A CA 1
ATOM 564 C C . LYS A 1 72 ? 1.611 -6.709 1.656 1.00 96.81 72 LYS A C 1
ATOM 566 O O . LYS A 1 72 ? 0.780 -7.405 1.081 1.00 96.81 72 LYS A O 1
ATOM 571 N N . TYR A 1 73 ? 1.349 -5.530 2.187 1.00 98.19 73 TYR A N 1
ATOM 572 C CA . TYR A 1 73 ? 0.021 -4.955 2.232 1.00 98.19 73 TYR A CA 1
ATOM 573 C C . TYR A 1 73 ? -0.006 -3.629 1.495 1.00 98.19 73 TYR A C 1
ATOM 575 O O . TYR A 1 73 ? 0.945 -2.842 1.556 1.00 98.19 73 TYR A O 1
ATOM 583 N N . VAL A 1 74 ? -1.117 -3.395 0.808 1.00 97.81 74 VAL A N 1
ATOM 584 C CA . VAL A 1 74 ? -1.435 -2.121 0.168 1.00 97.81 74 VAL A CA 1
ATOM 585 C C . VAL A 1 74 ? -2.830 -1.671 0.561 1.00 97.81 74 VAL A C 1
ATOM 587 O O . VAL A 1 74 ? -3.692 -2.504 0.837 1.00 97.81 74 VAL A O 1
ATOM 590 N N . GLY A 1 75 ? -3.073 -0.362 0.573 1.00 96.94 75 GLY A N 1
ATOM 591 C CA . GLY A 1 75 ? -4.419 0.170 0.742 1.00 96.94 75 GLY A CA 1
ATOM 592 C C . GLY A 1 75 ? -5.321 -0.206 -0.437 1.00 96.94 75 GLY A C 1
ATOM 593 O O . GLY A 1 75 ? -4.889 -0.197 -1.592 1.00 96.94 75 GLY A O 1
ATOM 594 N N . VAL A 1 76 ? -6.578 -0.557 -0.159 1.00 96.50 76 VAL A N 1
ATOM 595 C CA . VAL A 1 76 ? -7.520 -1.032 -1.194 1.00 96.50 76 VAL A CA 1
ATOM 596 C C . VAL A 1 76 ? -7.834 0.063 -2.219 1.00 96.50 76 VAL A C 1
ATOM 598 O O . VAL A 1 76 ? -7.896 -0.212 -3.417 1.00 96.50 76 VAL A O 1
ATOM 601 N N . HIS A 1 77 ? -7.947 1.309 -1.759 1.00 93.00 77 HIS A N 1
ATOM 602 C CA . HIS A 1 77 ? -8.227 2.494 -2.577 1.00 93.00 77 HIS A CA 1
ATOM 603 C C . HIS A 1 77 ? -7.087 3.523 -2.493 1.00 93.00 77 HIS A C 1
ATOM 605 O O . HIS A 1 77 ? -7.315 4.732 -2.482 1.00 93.00 77 HIS A O 1
ATOM 611 N N . GLY A 1 78 ? -5.853 3.024 -2.401 1.00 94.12 78 GLY A N 1
ATOM 612 C CA . GLY A 1 78 ? -4.662 3.806 -2.079 1.00 94.12 78 GLY A 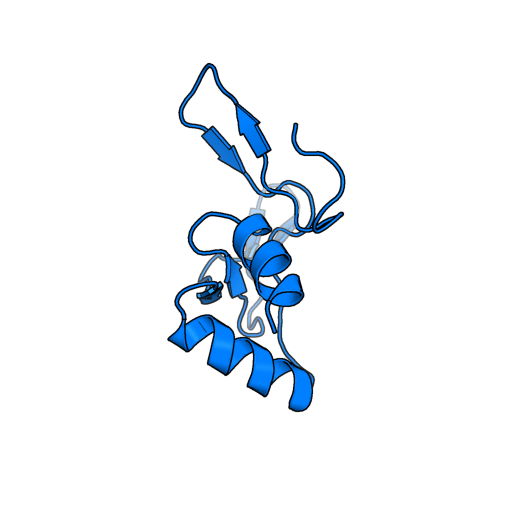CA 1
ATOM 613 C C . GLY A 1 78 ? -4.354 3.815 -0.579 1.00 94.12 78 GLY A C 1
ATOM 614 O O . GLY A 1 78 ? -5.165 3.371 0.235 1.00 94.12 78 GLY A O 1
ATOM 615 N N . MET A 1 79 ? -3.178 4.307 -0.191 1.00 95.88 79 MET A N 1
ATOM 616 C CA . MET A 1 79 ? -2.733 4.340 1.213 1.00 95.88 79 MET A CA 1
ATOM 617 C C . MET A 1 79 ? -3.448 5.380 2.081 1.00 95.88 79 MET A C 1
ATOM 619 O O . MET A 1 79 ? -3.469 5.248 3.307 1.00 95.88 79 MET A O 1
ATOM 623 N N . ARG A 1 80 ? -4.033 6.424 1.487 1.00 93.69 80 ARG A N 1
ATOM 624 C CA . ARG A 1 80 ? -4.612 7.536 2.251 1.00 93.69 80 ARG A CA 1
ATOM 625 C C . ARG A 1 80 ? -5.789 7.113 3.150 1.00 93.69 80 ARG A C 1
ATOM 627 O O . ARG A 1 80 ? -5.744 7.471 4.326 1.00 93.69 80 ARG A O 1
ATOM 634 N N . PRO A 1 81 ? -6.779 6.331 2.680 1.00 93.62 81 PRO A N 1
ATOM 635 C CA . PRO A 1 81 ? -7.871 5.845 3.528 1.00 93.62 81 PRO A CA 1
ATOM 636 C C . PRO A 1 81 ? -7.413 5.098 4.787 1.00 93.62 81 PRO A C 1
ATOM 638 O O . PRO A 1 81 ? -8.019 5.254 5.846 1.00 93.62 81 PRO A O 1
ATOM 641 N N . LEU A 1 82 ? -6.312 4.336 4.710 1.00 95.19 82 LEU A N 1
ATOM 642 C CA . LEU A 1 82 ? -5.720 3.708 5.893 1.00 95.19 82 LEU A CA 1
ATOM 643 C C . LEU A 1 82 ? -5.283 4.772 6.908 1.00 95.19 82 LEU A C 1
ATOM 645 O O . LEU A 1 82 ? -5.630 4.675 8.082 1.00 95.19 82 LEU A O 1
ATOM 649 N N . ALA A 1 83 ? -4.561 5.802 6.462 1.00 93.06 83 ALA A N 1
ATOM 650 C CA . ALA A 1 83 ? -4.115 6.879 7.342 1.00 93.06 83 ALA A CA 1
ATOM 651 C C . ALA A 1 83 ? -5.282 7.662 7.967 1.00 93.06 83 ALA A C 1
ATOM 653 O O . ALA A 1 83 ? -5.201 8.029 9.136 1.00 93.06 83 ALA A O 1
ATOM 654 N N . ASP A 1 84 ? -6.364 7.887 7.216 1.00 92.25 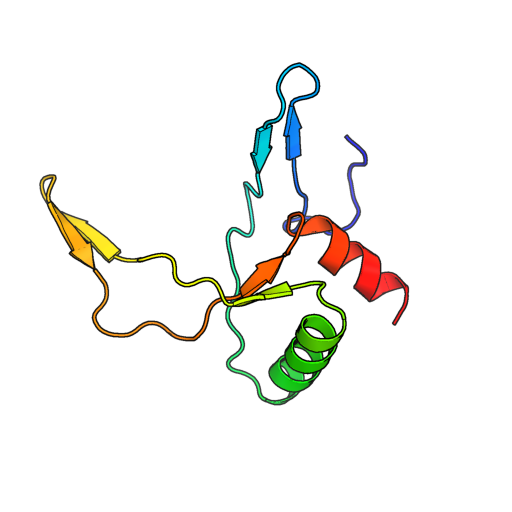84 ASP A N 1
ATOM 655 C CA . ASP A 1 84 ? -7.570 8.537 7.741 1.00 92.25 84 ASP A CA 1
ATOM 656 C C . ASP A 1 84 ? -8.238 7.683 8.831 1.00 92.25 84 ASP A C 1
ATOM 658 O O . ASP A 1 84 ? -8.654 8.216 9.858 1.00 92.25 84 ASP A O 1
ATOM 662 N N . SER A 1 85 ? -8.271 6.355 8.662 1.00 92.06 85 SER A N 1
ATOM 663 C CA . SER A 1 85 ? -8.888 5.443 9.638 1.00 92.06 85 SER A CA 1
ATOM 664 C C . SER A 1 85 ? -8.213 5.469 11.013 1.00 92.06 85 SER A C 1
ATOM 666 O O . SER A 1 85 ? -8.880 5.275 12.028 1.00 92.06 85 SER A O 1
ATOM 668 N N . ILE A 1 86 ? -6.905 5.746 11.061 1.00 89.62 86 ILE A N 1
ATOM 669 C CA . ILE A 1 86 ? -6.123 5.778 12.305 1.00 89.62 86 ILE A CA 1
ATOM 670 C C . ILE A 1 86 ? -6.573 6.930 13.213 1.00 89.62 86 ILE A C 1
ATOM 672 O O . ILE A 1 86 ? -6.487 6.810 14.426 1.00 89.62 86 ILE A O 1
ATOM 676 N N . LEU A 1 87 ? -7.103 8.022 12.652 1.00 83.69 87 LEU A N 1
ATOM 677 C CA . LEU A 1 87 ? -7.639 9.141 13.439 1.00 83.69 87 LEU A CA 1
ATOM 678 C C . LEU A 1 87 ? -8.963 8.806 14.142 1.00 83.69 87 LEU A C 1
ATOM 680 O O . LEU A 1 87 ? -9.387 9.549 15.020 1.00 83.69 87 LEU A O 1
ATOM 684 N N . SER A 1 88 ? -9.632 7.738 13.704 1.00 73.00 88 SER A N 1
ATOM 685 C CA . SER A 1 88 ? -10.945 7.298 14.195 1.00 73.00 88 SER A CA 1
ATOM 686 C C . SER A 1 88 ? -10.894 6.017 15.034 1.00 73.00 88 SER A C 1
ATOM 688 O O . SER A 1 88 ? -11.944 5.460 15.352 1.00 73.00 88 SER A O 1
ATOM 690 N N . GLN A 1 89 ? -9.688 5.532 15.332 1.00 61.31 89 GLN A N 1
ATOM 691 C CA . GLN A 1 89 ? -9.431 4.437 16.272 1.00 61.31 89 GLN A CA 1
ATOM 692 C C . GLN A 1 89 ? -9.298 5.008 17.684 1.00 61.31 89 GLN A C 1
ATOM 694 O O . GLN A 1 89 ? -9.815 4.356 18.614 1.00 61.31 89 GLN A O 1
#

Sequence (89 aa):
GMHGLGGRLGTRTIDSQPLVFDHAAQFFTASDPRFRELVDGWLEKSLVREWNGQIGELEAGRFIPYPSTPVKYVGVHGMRPLADSILSQ

Secondary structure (DSSP, 8-state):
---STTGGG-EEEETTTTEEEESS---EE--SHHHHHHHHHHHHTTSEEE-----EEEETTEEEE-S----EEEEBTBSHHHHHHHTT-

Foldseek 3Di:
DPPDQPHQQDWDADVVDRDIDRPRPRKDADPDPVVVVVVVVCVVVLQKDWDPDFDADQDPNDGDTDPDDGTIMAGNRGRRSVRVVVVVD

pLDDT: mean 91.45, std 9.41, range [53.31, 98.38]

Radius of gyration: 14.98 Å; chains: 1; bounding box: 35×34×36 Å

InterPro domains:
  IPR036188 FAD/NAD(P)-binding domain superfamily [G3DSA:3.50.50.60] (3-87)